Protein AF-A0AAD2D8G5-F1 (afdb_monomer)

Secondary structure (DSSP, 8-state):
---SSPPPPHHHHHHHHHHH--------PPPGGG-TTSHHHHHHHHHHHHHHHHHHHHGGGGT--SHHHHHHHHHHHHHHHHHHH-GGGGS--SSSPPPPHHHHHTT-HHHHHHHHHHHHHHHHHHHHHHHHHH--

Radius of gyration: 26.49 Å; Cα contacts (8 Å, |Δi|>4): 51; chains: 1; bounding box: 66×23×70 Å

Organism: Euplotes crassus (NCBI:txid5936)

Foldseek 3Di:
DPPPDDPDDPVRQVVCCVVPVDDPDDDDDDDQLLPPVHVNVVVVCVVQLVVLVVCLVCQVVVVHDNVVSVVSNVVSVVSVVCSVPPPCVVVDPDPDPDDDPVNVCVVPVVVVVVVVVVVVVVVVVVVVVVVVVVVD

pLDDT: mean 80.12, std 14.4, range [39.19, 96.5]

Nearest PDB structures (foldseek):
  8gym-assembly1_t5  TM=5.133E-01  e=7.106E-07  Tetrahymena thermophila SB210
  7tgh-assembly1_T5  TM=4.991E-01  e=1.029E-06  Tetrahymena thermophila
  8bqs-assembly1_BD  TM=5.149E-01  e=1.686E-06  Tetrahymena thermophila SB210
  5lcy-assembly1_C  TM=4.215E-01  e=2.045E+00  Salmonella enterica subsp. enterica serovar Typhimurium

Solvent-accessible surface area (backbone atoms only — not comparable to full-atom values): 8231 Å² total; per-residue (Å²): 134,83,65,98,60,80,79,77,52,76,68,57,47,54,50,48,29,70,76,68,70,56,71,80,88,73,84,82,74,77,61,55,61,79,32,85,91,34,71,51,18,55,63,63,46,46,60,57,50,52,51,24,51,50,46,40,68,46,19,67,84,68,77,40,79,43,60,69,26,50,49,54,57,53,46,54,60,50,51,48,53,50,58,69,69,33,74,67,66,73,70,56,94,56,97,62,81,84,76,51,71,69,66,55,30,72,77,35,65,68,57,34,52,52,49,52,51,53,51,55,53,50,53,52,51,50,52,51,53,52,54,57,61,73,77,106

Sequence (136 aa):
MNPLVTPMTPEEKAKFEAETGLVPYTPVKAPNYCNPNHISYHLFNLPIIAASLAGYYYAPKLHMPRTAFAVSLALVPIFYAVSLHHKEKRYTYDSGPRKTLEEHLEFYPITRRAWNRAVTIREAEIEEIKARKATT

Mean predicted aligned error: 13.36 Å

Structure (mmCIF, N/CA/C/O backbone):
data_AF-A0AAD2D8G5-F1
#
_entry.id   AF-A0AAD2D8G5-F1
#
loop_
_atom_site.group_PDB
_atom_site.id
_atom_site.type_symbol
_atom_site.label_atom_id
_atom_site.label_alt_id
_atom_site.label_comp_id
_atom_site.label_asym_id
_atom_site.label_entity_id
_atom_site.label_seq_id
_atom_site.pdbx_PDB_ins_code
_atom_site.Cartn_x
_atom_site.Cartn_y
_atom_site.Cartn_z
_atom_site.occupancy
_atom_site.B_iso_or_equiv
_atom_site.auth_seq_id
_atom_site.auth_comp_id
_atom_site.auth_asym_id
_atom_site.auth_atom_id
_atom_site.pdbx_PDB_model_num
ATOM 1 N N . MET A 1 1 ? -11.989 10.892 26.915 1.00 39.19 1 MET A N 1
ATOM 2 C CA . MET A 1 1 ? -11.986 9.468 27.310 1.00 39.19 1 MET A CA 1
ATOM 3 C C .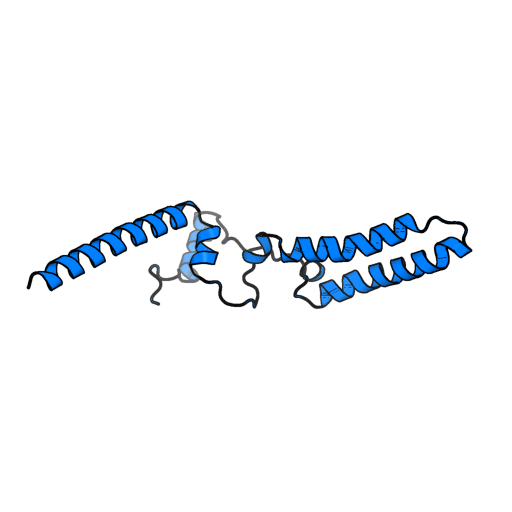 MET A 1 1 ? -10.894 9.292 28.343 1.00 39.19 1 MET A C 1
ATOM 5 O O . MET A 1 1 ? -9.746 9.563 28.022 1.00 39.19 1 MET A O 1
ATOM 9 N N . ASN A 1 2 ? -11.264 8.935 29.570 1.00 39.62 2 ASN A N 1
ATOM 10 C CA . ASN A 1 2 ? -10.312 8.593 30.623 1.00 39.62 2 ASN A CA 1
ATOM 11 C C . ASN A 1 2 ? -9.773 7.190 30.290 1.00 39.62 2 ASN A C 1
ATOM 13 O O . ASN A 1 2 ? -10.599 6.294 30.092 1.00 39.62 2 ASN A O 1
ATOM 17 N N . PRO A 1 3 ? -8.461 6.982 30.097 1.00 45.41 3 PRO A N 1
ATOM 18 C CA . PRO A 1 3 ? -7.963 5.652 29.785 1.00 45.41 3 PRO A CA 1
ATOM 19 C C . PRO A 1 3 ? -8.239 4.735 30.986 1.00 45.41 3 PRO A C 1
ATOM 21 O O . PRO A 1 3 ? -7.941 5.090 32.120 1.00 45.41 3 PRO A O 1
ATOM 24 N N . LEU A 1 4 ? -8.826 3.558 30.734 1.00 55.19 4 LEU A N 1
ATOM 25 C CA . LEU A 1 4 ? -9.137 2.539 31.755 1.00 55.19 4 LEU A CA 1
ATOM 26 C C . LEU A 1 4 ? -7.890 2.052 32.523 1.00 55.19 4 LEU A C 1
ATOM 28 O O . LEU A 1 4 ? -8.013 1.361 33.527 1.00 55.19 4 LEU A O 1
ATOM 32 N N . VAL A 1 5 ? -6.700 2.417 32.041 1.00 60.59 5 VAL A N 1
ATOM 33 C CA . VAL A 1 5 ? -5.399 2.168 32.654 1.00 60.59 5 VAL A CA 1
ATOM 34 C C . VAL A 1 5 ? -4.616 3.477 32.607 1.00 60.59 5 VAL A C 1
ATOM 36 O O . VAL A 1 5 ? -4.433 4.053 31.531 1.00 60.59 5 VAL A O 1
ATOM 39 N N . THR A 1 6 ? -4.152 3.958 33.757 1.00 74.81 6 THR A N 1
ATOM 40 C CA . THR A 1 6 ? -3.206 5.075 33.810 1.00 74.81 6 THR A CA 1
ATOM 41 C C . THR A 1 6 ? -1.901 4.644 33.140 1.00 74.81 6 THR A C 1
ATOM 43 O O . THR A 1 6 ? -1.346 3.611 33.522 1.00 74.81 6 THR A O 1
ATOM 46 N N . PRO A 1 7 ? -1.409 5.370 32.121 1.00 70.88 7 PRO A N 1
ATOM 47 C CA . PRO A 1 7 ? -0.150 5.017 31.481 1.00 70.88 7 PRO A CA 1
ATOM 48 C C . PRO A 1 7 ? 0.978 5.046 32.517 1.00 70.88 7 PRO A C 1
ATOM 50 O O . PRO A 1 7 ? 1.088 6.015 33.265 1.00 70.88 7 PRO A O 1
ATOM 53 N N . MET A 1 8 ? 1.801 3.991 32.544 1.00 76.44 8 MET A N 1
ATOM 54 C CA . MET A 1 8 ? 2.966 3.919 33.431 1.00 76.44 8 MET A CA 1
ATOM 55 C C . MET A 1 8 ? 3.853 5.146 33.254 1.00 76.44 8 MET A C 1
ATOM 57 O O . MET A 1 8 ? 4.127 5.580 32.124 1.00 76.44 8 MET A O 1
ATOM 61 N N . THR A 1 9 ? 4.327 5.660 34.381 1.00 85.19 9 THR A N 1
ATOM 62 C CA . THR A 1 9 ? 5.324 6.724 34.419 1.00 85.19 9 THR A CA 1
ATOM 63 C C . THR A 1 9 ? 6.640 6.246 33.785 1.00 85.19 9 THR A C 1
ATOM 65 O O . THR A 1 9 ? 6.898 5.040 33.705 1.00 85.19 9 THR A O 1
ATOM 68 N N . PRO A 1 10 ? 7.498 7.163 33.300 1.00 83.69 10 PRO A N 1
ATOM 69 C CA . PRO A 1 10 ? 8.797 6.792 32.732 1.00 83.69 10 PRO A CA 1
ATOM 70 C C . PRO A 1 10 ? 9.663 5.968 33.698 1.00 83.69 10 PRO A C 1
ATOM 72 O O . PRO A 1 10 ? 10.377 5.067 33.269 1.00 83.69 10 PRO A O 1
ATOM 75 N N . GLU A 1 11 ? 9.554 6.243 35.000 1.00 84.25 11 GLU A N 1
ATOM 76 C CA . GLU A 1 11 ? 10.295 5.550 36.059 1.00 84.25 11 GLU A CA 1
ATOM 77 C C . GLU A 1 11 ? 9.823 4.102 36.257 1.00 84.25 11 GLU A C 1
ATOM 79 O O . GLU A 1 11 ? 10.642 3.195 36.403 1.00 84.25 11 GLU A O 1
ATOM 84 N N . GLU A 1 12 ? 8.511 3.859 36.208 1.00 83.69 12 GLU A N 1
ATOM 85 C CA . GLU A 1 12 ? 7.933 2.510 36.297 1.00 83.69 12 GLU A CA 1
ATOM 86 C C . GLU A 1 12 ? 8.298 1.655 35.080 1.00 83.69 12 GLU A C 1
ATOM 88 O O . GLU A 1 12 ? 8.589 0.469 35.227 1.00 83.69 12 GLU A O 1
ATOM 93 N N . LYS A 1 13 ? 8.351 2.262 33.887 1.00 78.88 13 LYS A N 1
ATOM 94 C CA . LYS A 1 13 ? 8.804 1.574 32.669 1.00 78.88 13 LYS A CA 1
ATOM 95 C C . LYS A 1 13 ? 10.261 1.143 32.767 1.00 78.88 13 LYS A C 1
ATOM 97 O O . LYS A 1 13 ? 10.561 -0.006 32.471 1.00 78.88 13 LYS A O 1
ATOM 102 N N . ALA A 1 14 ? 11.143 2.029 33.232 1.00 83.75 14 ALA A N 1
ATOM 103 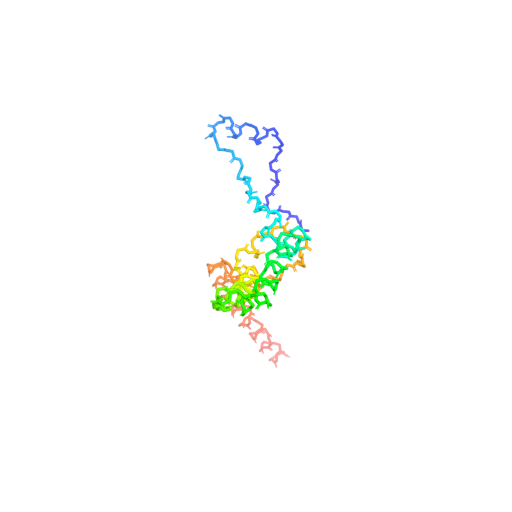C CA . ALA A 1 14 ? 12.561 1.714 33.387 1.00 83.75 14 ALA A CA 1
ATOM 104 C C . ALA A 1 14 ? 12.795 0.572 34.393 1.00 83.75 14 ALA A C 1
ATOM 106 O O . ALA A 1 14 ? 13.625 -0.302 34.151 1.00 83.75 14 ALA A O 1
ATOM 107 N N . LYS A 1 15 ? 12.033 0.537 35.497 1.00 84.50 15 LYS A N 1
ATOM 108 C CA . LYS A 1 15 ? 12.074 -0.582 36.454 1.00 84.50 15 LYS A CA 1
ATOM 109 C C . LYS A 1 15 ? 11.586 -1.887 35.832 1.00 84.50 15 LYS A C 1
ATOM 111 O O . LYS A 1 15 ? 12.261 -2.902 35.954 1.00 84.50 15 LYS A O 1
ATOM 116 N N . PHE A 1 16 ? 10.460 -1.854 35.124 1.00 79.06 16 PHE A N 1
ATOM 117 C CA . PHE A 1 16 ? 9.914 -3.033 34.455 1.00 79.06 16 PHE A CA 1
ATOM 118 C C . PHE A 1 16 ? 10.874 -3.594 33.395 1.00 79.06 16 PHE A C 1
ATOM 120 O O . PHE A 1 16 ? 11.077 -4.806 33.328 1.00 79.06 16 PHE A O 1
ATOM 127 N N . GLU A 1 17 ? 11.505 -2.724 32.604 1.00 83.81 17 GLU A N 1
ATOM 128 C CA . GLU A 1 17 ? 12.528 -3.100 31.622 1.00 83.81 17 GLU A CA 1
ATOM 129 C C . GLU A 1 17 ? 13.748 -3.748 32.295 1.00 83.81 17 GLU A C 1
ATOM 131 O O . GLU A 1 17 ? 14.235 -4.771 31.815 1.00 83.81 17 GLU A O 1
ATOM 136 N N . ALA A 1 18 ? 14.205 -3.211 33.432 1.00 84.38 18 ALA A N 1
ATOM 137 C CA . ALA A 1 18 ? 15.328 -3.764 34.188 1.00 84.38 18 ALA A CA 1
ATOM 138 C C . ALA A 1 18 ? 15.009 -5.119 34.851 1.00 84.38 18 ALA A C 1
ATOM 140 O O . ALA A 1 18 ? 15.874 -5.992 34.899 1.00 84.38 18 ALA A O 1
ATOM 141 N N . GLU A 1 19 ? 13.785 -5.309 35.350 1.00 85.62 19 GLU A N 1
ATOM 142 C CA . GLU A 1 19 ? 13.361 -6.537 36.039 1.00 85.62 19 GLU A CA 1
ATOM 143 C C . GLU A 1 19 ? 13.011 -7.677 35.073 1.00 85.62 19 GLU A C 1
ATOM 145 O O . GLU A 1 19 ? 13.294 -8.840 35.355 1.00 85.62 19 GLU A O 1
ATOM 150 N N . THR A 1 20 ? 12.387 -7.361 33.936 1.00 82.38 20 THR A N 1
ATOM 151 C CA . THR A 1 20 ? 11.872 -8.371 32.995 1.00 82.38 20 THR A CA 1
ATOM 152 C C . THR A 1 20 ? 12.743 -8.559 31.755 1.00 82.38 20 THR A C 1
ATOM 154 O O . THR A 1 20 ? 12.588 -9.555 31.049 1.00 82.38 20 THR A O 1
ATOM 157 N N . GLY A 1 21 ? 13.627 -7.603 31.447 1.00 83.12 21 GLY A N 1
ATOM 158 C CA . GLY A 1 21 ? 14.363 -7.550 30.181 1.00 83.12 21 GLY A CA 1
ATOM 159 C C . GLY A 1 21 ? 13.476 -7.288 28.955 1.00 83.12 21 GLY A C 1
ATOM 160 O O . GLY A 1 21 ? 13.960 -7.337 27.823 1.00 83.12 21 GLY A O 1
ATOM 161 N N . LEU A 1 22 ? 12.175 -7.034 29.149 1.00 73.00 22 LEU A N 1
ATOM 162 C CA . LEU A 1 22 ? 11.222 -6.804 28.070 1.00 73.00 22 LEU A CA 1
ATOM 163 C C . LEU A 1 22 ? 11.238 -5.330 27.673 1.00 73.00 22 LEU A C 1
ATOM 165 O O . LEU A 1 22 ? 10.741 -4.470 28.395 1.00 73.00 22 LEU A O 1
ATOM 169 N N . VAL A 1 23 ? 11.769 -5.053 26.485 1.00 73.69 23 VAL A N 1
ATOM 170 C CA . VAL A 1 23 ? 11.739 -3.717 25.885 1.00 73.69 23 VAL A CA 1
ATOM 171 C C . VAL A 1 23 ? 10.364 -3.482 25.245 1.00 73.69 23 VAL A C 1
ATOM 173 O O . VAL A 1 23 ? 9.839 -4.387 24.583 1.00 73.69 23 VAL A O 1
ATOM 176 N N . PRO A 1 24 ? 9.766 -2.284 25.386 1.00 69.88 24 PRO A N 1
ATOM 177 C CA . PRO A 1 24 ? 8.543 -1.931 24.688 1.00 69.88 24 PRO A CA 1
ATOM 178 C C . PRO A 1 24 ? 8.685 -2.183 23.190 1.00 69.88 24 PRO A C 1
ATOM 180 O O . PRO A 1 24 ? 9.651 -1.749 22.558 1.00 69.88 24 PRO A O 1
ATOM 183 N N . TYR A 1 25 ? 7.697 -2.863 22.610 1.00 66.56 25 TYR A N 1
ATOM 184 C CA . TYR A 1 25 ? 7.659 -3.072 21.171 1.00 66.56 25 TYR A CA 1
ATOM 185 C C . TYR A 1 25 ? 7.685 -1.719 20.453 1.00 66.56 25 TYR A C 1
ATOM 187 O O . TYR A 1 25 ? 6.749 -0.922 20.555 1.00 66.56 25 TYR A O 1
ATOM 195 N N . THR A 1 26 ? 8.763 -1.470 19.713 1.00 64.94 26 THR A N 1
ATOM 196 C CA . THR A 1 26 ? 8.868 -0.333 18.807 1.00 64.94 26 THR A CA 1
ATOM 197 C C . THR A 1 26 ? 8.464 -0.808 17.413 1.00 64.94 26 THR A C 1
ATOM 199 O O . THR A 1 26 ? 9.149 -1.646 16.823 1.00 64.94 26 THR A O 1
ATOM 202 N N . PRO A 1 27 ? 7.333 -0.336 16.861 1.00 67.19 27 PRO A N 1
ATOM 203 C CA . PRO A 1 27 ? 6.935 -0.735 15.522 1.00 67.19 27 PRO A CA 1
ATOM 204 C C . PRO A 1 27 ? 7.981 -0.252 14.516 1.00 67.19 27 PRO A C 1
ATOM 206 O O . PRO A 1 27 ? 8.206 0.951 14.361 1.00 67.19 27 PRO A O 1
ATOM 209 N N . VAL A 1 28 ? 8.609 -1.195 13.815 1.00 66.94 28 VAL A N 1
ATOM 210 C CA . VAL A 1 28 ? 9.507 -0.886 12.701 1.00 66.94 28 VAL A CA 1
ATOM 211 C C . VAL A 1 28 ? 8.647 -0.356 11.561 1.00 66.94 28 VAL A C 1
ATOM 213 O O . VAL A 1 28 ? 7.849 -1.084 10.971 1.00 66.94 28 VAL A O 1
ATOM 216 N N . LYS A 1 29 ? 8.776 0.938 11.262 1.00 68.12 29 LYS A N 1
ATOM 217 C CA . LYS A 1 29 ? 8.108 1.525 10.101 1.00 68.12 29 LYS A CA 1
ATOM 218 C C . LYS A 1 29 ? 8.805 1.045 8.833 1.00 68.12 29 LYS A C 1
ATOM 220 O O . LYS A 1 29 ? 10.031 1.091 8.739 1.00 68.12 29 LYS A O 1
ATOM 225 N N . ALA A 1 30 ? 8.018 0.613 7.851 1.00 71.31 30 ALA A N 1
ATOM 226 C CA . ALA A 1 30 ? 8.544 0.330 6.525 1.00 71.31 30 ALA A CA 1
ATOM 227 C C . ALA A 1 30 ? 9.208 1.596 5.943 1.00 71.31 30 ALA A C 1
ATOM 229 O O . ALA A 1 30 ? 8.728 2.705 6.201 1.00 71.31 30 ALA A O 1
ATOM 230 N N . PRO A 1 31 ? 10.281 1.460 5.146 1.00 80.25 31 PRO A N 1
ATOM 231 C CA . PRO A 1 31 ? 10.914 2.600 4.496 1.00 80.25 31 PRO A CA 1
ATOM 232 C C . PRO A 1 31 ? 9.921 3.395 3.641 1.00 80.25 31 PRO A C 1
ATOM 234 O O . PRO A 1 31 ? 9.055 2.822 2.978 1.00 80.25 31 PRO A O 1
ATOM 237 N N . ASN A 1 32 ? 10.081 4.719 3.586 1.00 80.75 32 ASN A N 1
ATOM 238 C CA . ASN A 1 32 ? 9.133 5.597 2.890 1.00 80.75 32 ASN A CA 1
ATOM 239 C C . ASN A 1 32 ? 9.011 5.301 1.383 1.00 80.75 32 ASN A C 1
ATOM 241 O O . ASN A 1 32 ? 7.969 5.560 0.788 1.00 80.75 32 ASN A O 1
ATOM 245 N N . TYR A 1 33 ? 10.041 4.741 0.737 1.00 77.50 33 TYR A N 1
ATOM 246 C CA . TYR A 1 33 ? 9.971 4.335 -0.675 1.00 77.50 33 TYR A CA 1
ATOM 247 C C . TYR A 1 33 ? 9.059 3.119 -0.916 1.00 77.50 33 TYR A C 1
ATOM 249 O O . TYR A 1 33 ? 8.699 2.859 -2.058 1.00 77.50 33 TYR A O 1
ATOM 257 N N . CYS A 1 34 ? 8.636 2.413 0.138 1.00 76.25 34 CYS A N 1
ATOM 258 C CA . CYS A 1 34 ? 7.611 1.365 0.094 1.00 76.25 34 CYS A CA 1
ATOM 259 C C . CYS A 1 34 ? 6.198 1.903 0.394 1.00 76.25 34 CYS A C 1
ATOM 261 O O . CYS A 1 34 ? 5.216 1.158 0.312 1.00 76.25 34 CYS A O 1
ATOM 263 N N . ASN A 1 35 ? 6.071 3.186 0.758 1.00 77.88 35 ASN A N 1
ATOM 264 C CA . ASN A 1 35 ? 4.799 3.804 1.109 1.00 77.88 35 ASN A CA 1
ATOM 265 C C . ASN A 1 35 ? 4.214 4.614 -0.078 1.00 77.88 35 ASN A C 1
ATOM 267 O O . ASN A 1 35 ? 4.639 5.747 -0.267 1.00 77.88 35 ASN A O 1
ATOM 271 N N . PRO A 1 36 ? 3.219 4.115 -0.842 1.00 77.94 36 PRO A N 1
ATOM 272 C CA . PRO A 1 36 ? 2.501 4.833 -1.899 1.00 77.94 36 PRO A CA 1
ATOM 273 C C . PRO A 1 36 ? 1.845 6.141 -1.463 1.00 77.94 36 PRO A C 1
ATOM 275 O O . PRO A 1 36 ? 1.494 6.928 -2.330 1.00 77.94 36 PRO A O 1
ATOM 278 N N . ASN A 1 37 ? 1.669 6.381 -0.160 1.00 78.62 37 ASN A N 1
ATOM 279 C CA . ASN A 1 37 ? 1.171 7.662 0.344 1.00 78.62 37 ASN A CA 1
ATOM 280 C C . ASN A 1 37 ? 2.293 8.703 0.500 1.00 78.62 37 ASN A C 1
ATOM 282 O O . ASN A 1 37 ? 2.018 9.878 0.723 1.00 78.62 37 ASN A O 1
ATOM 286 N N . HIS A 1 38 ? 3.560 8.288 0.408 1.00 82.88 38 HIS A N 1
ATOM 287 C CA . HIS A 1 38 ? 4.719 9.156 0.551 1.00 82.88 38 HIS A CA 1
ATOM 288 C C . HIS A 1 38 ? 5.341 9.463 -0.817 1.00 82.88 38 HIS A C 1
ATOM 290 O O . HIS A 1 38 ? 5.538 8.577 -1.649 1.00 82.88 38 HIS A O 1
ATOM 296 N N . ILE A 1 39 ? 5.739 10.719 -1.037 1.00 86.75 39 ILE A N 1
ATOM 297 C CA . ILE A 1 39 ? 6.293 11.181 -2.321 1.00 86.75 39 ILE A CA 1
ATOM 298 C C . ILE A 1 39 ? 7.516 10.371 -2.781 1.00 86.75 39 ILE A C 1
ATOM 300 O O . ILE A 1 39 ? 7.692 10.123 -3.973 1.00 86.75 39 ILE A O 1
ATOM 304 N N . SER A 1 40 ? 8.333 9.888 -1.841 1.00 87.00 40 SER A N 1
ATOM 305 C CA . SER A 1 40 ? 9.503 9.053 -2.146 1.00 87.00 40 SER A CA 1
ATOM 306 C C . SER A 1 40 ? 9.154 7.763 -2.884 1.00 87.00 40 SER A C 1
ATOM 308 O O . SER A 1 40 ? 9.973 7.294 -3.662 1.00 87.00 40 SER A O 1
ATOM 310 N N . TYR A 1 41 ? 7.966 7.188 -2.674 1.00 87.56 41 TYR A N 1
ATOM 311 C CA . TYR A 1 41 ? 7.523 6.018 -3.434 1.00 87.56 41 TYR A CA 1
ATOM 312 C C . TYR A 1 41 ? 7.352 6.359 -4.916 1.00 87.56 41 TYR A C 1
ATOM 314 O O . TYR A 1 41 ? 7.797 5.616 -5.789 1.00 87.56 41 TYR A O 1
ATOM 322 N N . HIS A 1 42 ? 6.746 7.508 -5.220 1.00 88.44 42 HIS A N 1
ATOM 323 C CA . HIS A 1 42 ? 6.578 7.952 -6.602 1.00 88.44 42 HIS A CA 1
ATOM 324 C C . HIS A 1 42 ? 7.922 8.292 -7.242 1.00 88.44 42 HIS A C 1
ATOM 326 O O . HIS A 1 42 ? 8.181 7.868 -8.364 1.00 88.44 42 HIS A O 1
ATOM 332 N N . LEU A 1 43 ? 8.803 8.975 -6.506 1.00 92.31 43 LEU A N 1
ATOM 333 C CA . LEU A 1 43 ? 10.153 9.293 -6.976 1.00 92.31 43 LEU A CA 1
ATOM 334 C C . LEU A 1 43 ? 11.002 8.039 -7.218 1.00 92.31 43 LEU A C 1
ATOM 336 O O . LEU A 1 43 ? 11.791 8.023 -8.155 1.00 92.31 43 LEU A O 1
ATOM 340 N N . PHE A 1 44 ? 10.817 6.984 -6.422 1.00 89.75 44 PHE A N 1
ATOM 341 C CA . PHE A 1 44 ? 11.499 5.706 -6.618 1.00 89.75 44 PHE A CA 1
ATOM 342 C C . PHE A 1 44 ? 10.994 4.956 -7.862 1.00 89.75 44 PHE A C 1
ATOM 344 O O . PHE A 1 44 ? 11.784 4.372 -8.598 1.00 89.75 44 PHE A O 1
ATOM 351 N N . ASN A 1 45 ? 9.686 5.002 -8.139 1.00 90.69 45 ASN A N 1
ATOM 352 C CA . ASN A 1 45 ? 9.091 4.309 -9.287 1.00 90.69 45 ASN A CA 1
ATOM 353 C C . ASN A 1 45 ? 9.215 5.075 -10.614 1.00 90.69 45 ASN A C 1
ATOM 355 O O . ASN A 1 45 ? 9.235 4.461 -11.680 1.00 90.69 45 ASN A O 1
ATOM 359 N N . LEU A 1 46 ? 9.325 6.404 -10.574 1.00 93.50 46 LEU A N 1
ATOM 360 C CA . LEU A 1 46 ? 9.471 7.253 -11.759 1.00 93.50 46 LEU A CA 1
ATOM 361 C C . LEU A 1 46 ? 10.620 6.830 -12.698 1.00 93.50 46 LEU A C 1
ATOM 363 O O . LEU A 1 46 ? 10.354 6.681 -13.893 1.00 93.50 46 LEU A O 1
ATOM 367 N N . PRO A 1 47 ? 11.860 6.570 -12.228 1.00 94.25 47 PRO A N 1
ATOM 368 C CA . PRO A 1 47 ? 12.934 6.107 -13.106 1.00 94.25 47 PRO A CA 1
ATOM 369 C C . PRO A 1 47 ? 12.649 4.728 -13.714 1.00 94.25 47 PRO A C 1
ATOM 371 O O . PRO A 1 47 ? 13.001 4.498 -14.868 1.00 94.25 47 PRO A O 1
ATOM 374 N N . ILE A 1 48 ? 11.965 3.832 -12.994 1.00 91.88 48 ILE A N 1
ATOM 375 C CA . ILE A 1 48 ? 11.588 2.501 -13.499 1.00 91.88 48 ILE A CA 1
ATOM 376 C C . ILE A 1 48 ? 10.608 2.641 -14.666 1.00 91.88 48 ILE A C 1
ATOM 378 O O . ILE A 1 48 ? 10.794 2.021 -15.717 1.00 91.88 48 ILE A O 1
ATOM 382 N N . ILE A 1 49 ? 9.590 3.492 -14.512 1.00 94.25 49 ILE A N 1
ATOM 383 C CA . ILE A 1 49 ? 8.610 3.774 -15.567 1.00 94.25 49 ILE A CA 1
ATOM 384 C C . ILE A 1 49 ? 9.301 4.429 -16.766 1.00 94.25 49 ILE A C 1
ATOM 386 O O . ILE A 1 49 ? 9.111 3.982 -17.895 1.00 94.25 49 ILE A O 1
ATOM 390 N N . ALA A 1 50 ? 10.133 5.448 -16.534 1.00 95.56 50 ALA A N 1
ATOM 391 C CA . ALA A 1 50 ? 10.842 6.158 -17.596 1.00 95.56 50 ALA A CA 1
ATOM 392 C C . ALA A 1 50 ? 11.769 5.227 -18.395 1.00 95.56 50 ALA A C 1
ATOM 394 O O . ALA A 1 50 ? 11.716 5.210 -19.626 1.00 95.56 50 ALA A O 1
ATOM 395 N N . ALA A 1 51 ? 12.560 4.397 -17.707 1.00 95.12 51 ALA A N 1
ATOM 396 C CA . ALA A 1 51 ? 13.427 3.407 -18.340 1.00 95.12 51 ALA A CA 1
ATOM 397 C C . ALA A 1 51 ? 12.619 2.357 -19.115 1.00 95.12 51 ALA A C 1
ATOM 399 O O . ALA A 1 51 ? 12.995 1.983 -20.226 1.00 95.12 51 ALA A O 1
ATOM 400 N N . SER A 1 52 ? 11.479 1.921 -18.574 1.00 94.88 52 SER A N 1
ATOM 401 C CA . SER A 1 52 ? 10.620 0.939 -19.239 1.00 94.88 52 SER A CA 1
ATOM 402 C C . SER A 1 52 ? 9.940 1.517 -20.484 1.00 94.88 52 SER A C 1
ATOM 404 O O . SER A 1 52 ? 9.880 0.840 -21.505 1.00 94.88 52 SER A O 1
ATOM 406 N N . LEU A 1 53 ? 9.491 2.777 -20.455 1.00 96.06 53 LEU A N 1
ATOM 407 C CA . LEU A 1 53 ? 8.940 3.466 -21.630 1.00 96.06 53 LEU A CA 1
ATOM 408 C C . LEU A 1 53 ? 9.997 3.669 -22.717 1.00 96.06 53 LEU A C 1
ATOM 410 O O . LEU A 1 53 ? 9.736 3.386 -23.888 1.00 96.06 53 LEU A O 1
ATOM 414 N N . ALA A 1 54 ? 11.197 4.115 -22.334 1.00 96.06 54 ALA A N 1
ATOM 415 C CA . ALA A 1 54 ? 12.312 4.251 -23.261 1.00 96.06 54 ALA A CA 1
ATOM 416 C C . ALA A 1 54 ? 12.650 2.891 -23.892 1.00 96.06 54 ALA A C 1
ATOM 418 O O . ALA A 1 54 ? 12.662 2.762 -25.115 1.00 96.06 54 ALA A O 1
ATOM 419 N N . GLY A 1 55 ? 12.823 1.852 -23.073 1.00 94.62 55 GLY A N 1
ATOM 420 C CA . GLY A 1 55 ? 13.074 0.493 -23.542 1.00 94.62 55 GLY A CA 1
ATOM 421 C C . GLY A 1 55 ? 11.981 -0.021 -24.479 1.00 94.62 55 GLY A C 1
ATOM 422 O O . GLY A 1 55 ? 12.283 -0.534 -25.552 1.00 94.62 55 GLY A O 1
ATOM 423 N N . TYR A 1 56 ? 10.709 0.204 -24.151 1.00 95.00 56 TYR A N 1
ATOM 424 C CA . TYR A 1 56 ? 9.580 -0.178 -25.000 1.00 95.00 56 TYR A CA 1
ATOM 425 C C . TYR A 1 56 ? 9.604 0.516 -26.376 1.00 95.00 56 TYR A C 1
ATOM 427 O O . TYR A 1 56 ? 9.330 -0.114 -27.405 1.00 95.00 56 TYR A O 1
ATOM 435 N N . TYR A 1 57 ? 9.961 1.805 -26.412 1.00 95.69 57 TYR A N 1
ATOM 436 C CA . TYR A 1 57 ? 10.046 2.592 -27.643 1.00 95.69 57 TYR A CA 1
ATOM 437 C C . TYR A 1 57 ? 11.254 2.208 -28.515 1.00 95.69 57 TYR A C 1
ATOM 439 O O . TYR A 1 57 ? 11.128 2.125 -29.741 1.00 95.69 57 TYR A O 1
ATOM 447 N N . TYR A 1 58 ? 12.411 1.941 -27.901 1.00 96.50 58 TYR A N 1
ATOM 448 C CA . TYR A 1 58 ? 13.656 1.623 -28.611 1.00 96.50 58 TYR A CA 1
ATOM 449 C C . TYR A 1 58 ? 13.829 0.134 -28.948 1.00 96.50 58 TYR A C 1
ATOM 451 O O . TYR A 1 58 ? 14.479 -0.169 -29.945 1.00 96.50 58 TYR A O 1
ATOM 459 N N . ALA A 1 59 ? 13.198 -0.788 -28.216 1.00 95.88 59 ALA A N 1
ATOM 460 C CA . ALA A 1 59 ? 13.241 -2.234 -28.468 1.00 95.88 59 ALA A CA 1
ATOM 461 C C . ALA A 1 59 ? 13.082 -2.656 -29.948 1.00 95.88 59 ALA A C 1
ATOM 463 O O . ALA A 1 59 ? 13.944 -3.385 -30.436 1.00 95.88 59 ALA A O 1
ATOM 464 N N . PRO A 1 60 ? 12.074 -2.188 -30.718 1.00 93.81 60 PRO A N 1
ATOM 465 C CA . PRO A 1 60 ? 11.932 -2.568 -32.130 1.00 93.81 60 PRO A CA 1
ATOM 466 C C . PRO A 1 60 ? 13.096 -2.081 -33.004 1.00 93.81 60 PRO A C 1
ATOM 468 O O . PRO A 1 60 ? 13.448 -2.749 -33.969 1.00 93.81 60 PRO A O 1
ATOM 471 N N . LYS A 1 61 ? 13.703 -0.932 -32.667 1.00 94.88 61 LYS A N 1
ATOM 472 C CA . LYS A 1 61 ? 14.841 -0.356 -33.401 1.00 94.88 61 LYS A CA 1
ATOM 473 C C . LYS A 1 61 ? 16.128 -1.150 -33.162 1.00 94.88 61 LYS A C 1
ATOM 475 O O . LYS A 1 61 ? 17.048 -1.067 -33.960 1.00 94.88 61 LYS A O 1
ATOM 480 N N . LEU A 1 62 ? 16.172 -1.912 -32.070 1.00 94.50 62 LEU A N 1
ATOM 481 C CA . LEU A 1 62 ? 17.280 -2.779 -31.674 1.00 94.50 62 LEU A CA 1
ATOM 482 C C . LEU A 1 62 ? 16.985 -4.265 -31.938 1.00 94.50 6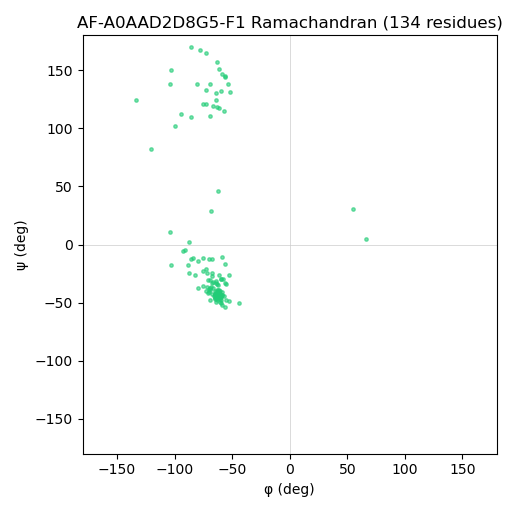2 LEU A C 1
ATOM 484 O O . LEU A 1 62 ? 17.715 -5.121 -31.452 1.00 94.50 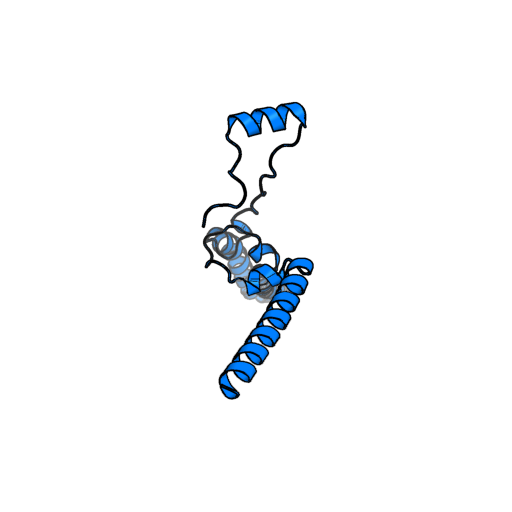62 LEU A O 1
ATOM 488 N N . HIS A 1 63 ? 15.909 -4.585 -32.668 1.00 93.50 63 HIS A N 1
ATOM 489 C CA . HIS A 1 63 ? 15.457 -5.960 -32.924 1.00 93.50 63 HIS A CA 1
ATOM 490 C C . HIS A 1 63 ? 15.219 -6.796 -31.651 1.00 93.50 63 HIS A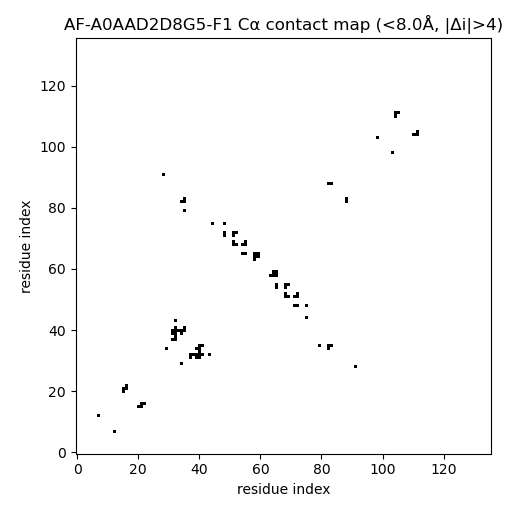 C 1
ATOM 492 O O . HIS A 1 63 ? 15.354 -8.018 -31.656 1.00 93.50 63 HIS A O 1
ATOM 498 N N . MET A 1 64 ? 14.825 -6.141 -30.557 1.00 92.94 64 MET A N 1
ATOM 499 C CA . MET A 1 64 ? 14.496 -6.780 -29.285 1.00 92.94 64 MET A CA 1
ATOM 500 C C . MET A 1 64 ? 12.976 -6.863 -29.072 1.00 92.94 64 MET A C 1
ATOM 502 O O . MET A 1 64 ? 12.227 -5.982 -29.511 1.00 92.94 64 MET A O 1
ATOM 506 N N . PRO A 1 65 ? 12.486 -7.885 -28.348 1.00 93.06 65 PRO A N 1
ATOM 507 C CA . PRO A 1 65 ? 11.078 -7.981 -27.992 1.00 93.06 65 PRO A CA 1
ATOM 508 C C . PRO A 1 65 ? 10.680 -6.898 -26.976 1.00 93.06 65 PRO A C 1
ATOM 510 O O . PRO A 1 65 ? 11.374 -6.640 -25.994 1.00 93.06 65 PRO A O 1
ATOM 513 N N . ARG A 1 66 ? 9.503 -6.292 -27.172 1.00 94.38 66 ARG A N 1
ATOM 514 C CA . ARG A 1 66 ? 8.937 -5.270 -26.265 1.00 94.38 66 ARG A CA 1
ATOM 515 C C . ARG A 1 66 ? 8.356 -5.840 -24.965 1.00 94.38 66 ARG A C 1
ATOM 517 O O . ARG A 1 66 ? 8.022 -5.081 -24.057 1.00 94.38 66 ARG A O 1
ATOM 524 N N . THR A 1 67 ? 8.192 -7.159 -24.886 1.00 93.12 67 THR A N 1
ATOM 525 C CA . THR A 1 67 ? 7.434 -7.850 -23.831 1.00 93.12 67 THR A CA 1
ATOM 526 C C . THR A 1 67 ? 7.991 -7.586 -22.438 1.00 93.12 67 THR A C 1
ATOM 528 O O . THR A 1 67 ? 7.219 -7.264 -21.543 1.00 93.12 67 THR A O 1
ATOM 531 N N . ALA A 1 68 ? 9.313 -7.629 -22.255 1.00 89.81 68 ALA A N 1
ATOM 532 C CA .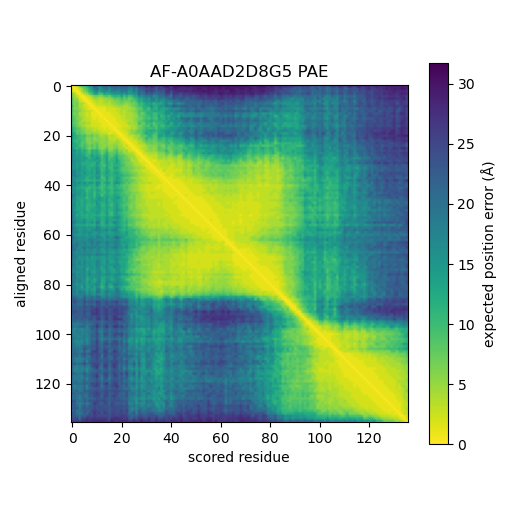 ALA A 1 68 ? 9.942 -7.375 -20.957 1.00 89.81 68 ALA A CA 1
ATOM 533 C C . ALA A 1 68 ? 9.612 -5.970 -20.414 1.00 89.81 68 ALA A C 1
ATOM 535 O O . ALA A 1 68 ? 9.244 -5.812 -19.249 1.00 89.81 68 ALA A O 1
ATOM 536 N N . PHE A 1 69 ? 9.660 -4.952 -21.277 1.00 93.81 69 PHE A N 1
ATOM 537 C CA . PHE A 1 69 ? 9.341 -3.572 -20.909 1.00 93.81 69 PHE A CA 1
ATOM 538 C C . PHE A 1 69 ? 7.843 -3.360 -20.667 1.00 93.81 69 PHE A C 1
ATOM 540 O O . PHE A 1 69 ? 7.466 -2.636 -19.748 1.00 93.81 69 PHE A O 1
ATOM 547 N N . ALA A 1 70 ? 6.986 -4.023 -21.449 1.00 93.31 70 ALA A N 1
ATOM 548 C CA . ALA A 1 70 ? 5.539 -3.992 -21.251 1.00 93.31 70 ALA A CA 1
ATOM 549 C C . ALA A 1 70 ? 5.128 -4.631 -19.916 1.00 93.31 70 ALA A C 1
ATOM 551 O O . ALA A 1 70 ? 4.301 -4.075 -19.197 1.00 93.31 70 ALA A O 1
ATOM 552 N N . VAL A 1 71 ? 5.741 -5.764 -19.557 1.00 93.94 71 VAL A N 1
ATOM 553 C CA . VAL A 1 71 ? 5.516 -6.428 -18.265 1.00 93.94 71 VAL A CA 1
ATOM 554 C C . VAL A 1 71 ? 5.963 -5.523 -17.121 1.00 93.94 71 VAL A C 1
ATOM 556 O O . VAL A 1 71 ? 5.197 -5.322 -16.187 1.00 93.94 71 VAL A O 1
ATOM 559 N N . SER A 1 72 ? 7.147 -4.911 -17.219 1.00 92.31 72 SER A N 1
ATOM 560 C CA . SER A 1 72 ? 7.617 -3.928 -16.232 1.00 92.31 72 SER A CA 1
ATOM 561 C C . SER A 1 72 ? 6.614 -2.778 -16.046 1.00 92.31 72 SER A C 1
ATOM 563 O O . SER A 1 72 ? 6.214 -2.478 -14.922 1.00 92.31 72 SER A O 1
ATOM 565 N N . LEU A 1 73 ? 6.118 -2.195 -17.147 1.00 93.31 73 LEU A N 1
ATOM 566 C CA . LEU A 1 73 ? 5.116 -1.121 -17.110 1.00 93.31 73 LEU A CA 1
ATOM 567 C C . LEU A 1 73 ? 3.785 -1.549 -16.490 1.00 93.31 73 LEU A C 1
ATOM 569 O O . LEU A 1 73 ? 3.153 -0.738 -15.822 1.00 93.31 73 LEU A O 1
ATOM 573 N N . ALA A 1 74 ? 3.362 -2.797 -16.694 1.00 93.62 74 ALA A N 1
ATOM 574 C CA . ALA A 1 74 ? 2.143 -3.332 -16.097 1.00 93.62 74 ALA A CA 1
ATOM 575 C C . ALA A 1 74 ? 2.320 -3.662 -14.606 1.00 93.62 74 ALA A C 1
ATOM 577 O O . ALA A 1 74 ? 1.399 -3.468 -13.814 1.00 93.62 74 ALA A O 1
ATOM 578 N N . LEU A 1 75 ? 3.501 -4.131 -14.197 1.00 92.56 75 LEU A N 1
ATOM 579 C CA . LEU A 1 75 ? 3.762 -4.526 -12.815 1.00 92.56 75 LEU A CA 1
ATOM 580 C C . LEU A 1 75 ? 3.780 -3.335 -11.855 1.00 92.56 75 LEU A C 1
ATOM 582 O O . LEU A 1 75 ? 3.278 -3.467 -10.744 1.00 92.56 75 LEU A O 1
ATOM 586 N N . VAL A 1 76 ? 4.283 -2.167 -12.263 1.00 87.88 76 VAL A N 1
ATOM 587 C CA . VAL A 1 76 ? 4.313 -0.973 -11.396 1.00 87.88 76 VAL A CA 1
ATOM 588 C C . VAL A 1 76 ? 2.917 -0.583 -10.857 1.00 87.88 76 VAL A C 1
ATOM 590 O O . VAL A 1 76 ? 2.767 -0.509 -9.635 1.00 87.88 76 VAL A O 1
ATOM 593 N N . PRO A 1 77 ? 1.865 -0.387 -11.683 1.00 85.31 77 PRO A N 1
ATOM 594 C CA . PRO A 1 77 ? 0.524 -0.081 -11.183 1.00 85.31 77 PRO A CA 1
ATOM 595 C C . PRO A 1 77 ? -0.138 -1.266 -10.465 1.00 85.31 77 PRO A C 1
ATOM 597 O O . PRO A 1 77 ? -0.901 -1.048 -9.525 1.00 85.31 77 PRO A O 1
ATOM 600 N N . ILE A 1 78 ? 0.167 -2.513 -10.845 1.00 88.38 78 ILE A N 1
ATOM 601 C CA . ILE A 1 78 ? -0.333 -3.700 -10.132 1.00 88.38 78 ILE A CA 1
ATOM 602 C C . ILE A 1 78 ? 0.224 -3.730 -8.707 1.00 88.38 78 ILE A C 1
ATOM 604 O O . ILE A 1 78 ? -0.541 -3.842 -7.751 1.00 88.38 78 ILE A O 1
ATOM 608 N N . PHE A 1 79 ? 1.536 -3.569 -8.534 1.00 84.25 79 PHE A N 1
ATOM 609 C CA . PHE A 1 79 ? 2.156 -3.528 -7.212 1.00 84.25 79 PHE A CA 1
ATOM 610 C C . PHE A 1 79 ? 1.737 -2.291 -6.420 1.00 84.25 79 PHE A C 1
ATOM 612 O O . PHE A 1 79 ? 1.571 -2.388 -5.205 1.00 84.25 79 PHE A O 1
ATOM 619 N N . TYR A 1 80 ? 1.478 -1.157 -7.076 1.00 83.94 80 TYR A N 1
ATOM 620 C CA . TYR A 1 80 ? 0.846 -0.006 -6.433 1.00 83.94 80 TYR A CA 1
ATOM 621 C C . TYR A 1 80 ? -0.531 -0.367 -5.865 1.00 83.94 80 TYR A C 1
ATOM 623 O O . TYR A 1 80 ? -0.766 -0.180 -4.669 1.00 83.94 80 TYR A O 1
ATOM 631 N N . ALA A 1 81 ? -1.407 -0.964 -6.677 1.00 82.00 81 ALA A N 1
ATOM 632 C CA . ALA A 1 81 ? -2.741 -1.383 -6.259 1.00 82.00 81 ALA A CA 1
ATOM 633 C C . ALA A 1 81 ? -2.692 -2.419 -5.127 1.00 82.00 81 ALA A C 1
ATOM 635 O O . ALA A 1 81 ? -3.394 -2.265 -4.126 1.00 82.00 81 ALA A O 1
ATOM 636 N N . VAL A 1 82 ? -1.819 -3.425 -5.234 1.00 81.31 82 VAL A N 1
ATOM 637 C CA . VAL A 1 82 ? -1.576 -4.407 -4.167 1.00 81.31 82 VAL A CA 1
ATOM 638 C C . VAL A 1 82 ? -1.099 -3.705 -2.899 1.00 81.31 82 VAL A C 1
ATOM 640 O O . VAL A 1 82 ? -1.606 -3.994 -1.821 1.00 81.31 82 VAL A O 1
ATOM 643 N N . SER A 1 83 ? -0.188 -2.736 -3.010 1.00 74.44 83 SER A N 1
ATOM 644 C CA . SER A 1 83 ? 0.347 -2.018 -1.854 1.00 74.44 83 SER A CA 1
ATOM 645 C C . SER A 1 83 ? -0.696 -1.134 -1.159 1.00 74.44 83 SER A C 1
ATOM 647 O O . SER A 1 83 ? -0.629 -0.988 0.061 1.00 74.44 83 SER A O 1
ATOM 649 N N . LEU A 1 84 ? -1.655 -0.557 -1.891 1.00 70.81 84 LEU A N 1
ATOM 650 C CA . LEU A 1 84 ? -2.769 0.212 -1.323 1.00 70.81 84 LEU A CA 1
ATOM 651 C C . LEU A 1 84 ? -3.777 -0.687 -0.602 1.00 70.81 84 LEU A C 1
ATOM 653 O O . LEU A 1 84 ? -4.238 -0.356 0.486 1.00 70.81 84 LEU A O 1
ATOM 657 N N . HIS A 1 85 ? -4.094 -1.839 -1.195 1.00 69.12 85 HIS A N 1
ATOM 658 C CA . HIS A 1 85 ? -5.068 -2.787 -0.649 1.00 69.12 85 HIS A CA 1
ATOM 659 C C . HIS A 1 85 ? -4.443 -3.787 0.325 1.00 69.12 85 HIS A C 1
ATOM 661 O O . HIS A 1 85 ? -5.132 -4.669 0.848 1.00 69.12 85 HIS A O 1
ATOM 667 N N . HIS A 1 86 ? -3.142 -3.666 0.593 1.00 66.44 86 HIS A N 1
ATOM 668 C CA . HIS A 1 86 ? -2.477 -4.539 1.535 1.00 66.44 86 HIS A CA 1
ATOM 669 C C . HIS A 1 86 ? -3.023 -4.260 2.934 1.00 66.44 86 HIS A C 1
ATOM 671 O O . HIS A 1 86 ? -2.913 -3.146 3.452 1.00 66.44 86 HIS A O 1
ATOM 677 N N . LYS A 1 87 ? -3.620 -5.289 3.549 1.00 53.91 87 LYS A N 1
ATOM 678 C CA . LYS A 1 87 ? -4.260 -5.200 4.869 1.00 53.91 87 LYS A CA 1
ATOM 679 C C . LYS A 1 87 ? -3.326 -4.606 5.929 1.00 53.91 87 LYS A C 1
ATOM 681 O O . LYS A 1 87 ? -3.810 -3.955 6.850 1.00 53.91 87 LYS A O 1
ATOM 686 N N . GLU A 1 88 ? -2.010 -4.747 5.758 1.00 54.16 88 GLU A N 1
ATOM 687 C CA . GLU A 1 88 ? -1.018 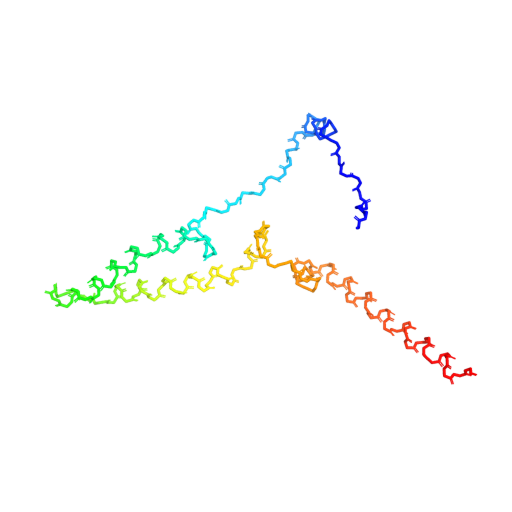-4.229 6.697 1.00 54.16 88 GLU A CA 1
ATOM 688 C C . GLU A 1 88 ? -0.842 -2.707 6.708 1.00 54.16 88 GLU A C 1
ATOM 690 O O . GLU A 1 88 ? -0.512 -2.151 7.753 1.00 54.16 88 GLU A O 1
ATOM 695 N N . LYS A 1 89 ? -1.172 -1.990 5.624 1.00 52.56 89 LYS A N 1
ATOM 696 C CA . LYS A 1 89 ? -1.233 -0.515 5.653 1.00 52.56 89 LYS A CA 1
ATOM 697 C C . LYS A 1 89 ? -2.357 0.031 6.521 1.00 52.56 89 LYS A C 1
ATOM 699 O O . LYS A 1 89 ? -2.384 1.213 6.849 1.00 52.56 89 LYS A O 1
ATOM 704 N N . ARG A 1 90 ? -3.291 -0.825 6.931 1.00 50.00 90 ARG A N 1
ATOM 705 C CA . ARG A 1 90 ? -4.263 -0.464 7.955 1.00 50.00 90 ARG A CA 1
ATOM 706 C C . ARG A 1 90 ? -3.640 -0.579 9.359 1.00 50.00 90 ARG A C 1
ATOM 708 O O . ARG A 1 90 ? -4.211 -0.023 10.281 1.00 50.00 90 ARG A O 1
ATOM 715 N N . TYR A 1 91 ? -2.487 -1.217 9.573 1.00 47.00 91 TYR A N 1
ATOM 716 C CA . TYR A 1 91 ? -1.806 -1.215 10.883 1.00 47.00 91 TYR A CA 1
ATOM 717 C C . TYR A 1 91 ? -0.898 -0.002 11.106 1.00 47.00 91 TYR A C 1
ATOM 719 O O . TYR A 1 91 ? -0.472 0.242 12.234 1.00 47.00 91 TYR A O 1
ATOM 727 N N . THR A 1 92 ? -0.600 0.782 10.068 1.00 47.69 92 THR A N 1
ATOM 728 C CA . THR A 1 92 ? 0.212 1.987 10.227 1.00 47.69 92 THR A CA 1
ATOM 729 C C . THR A 1 92 ? -0.575 3.091 10.927 1.00 47.69 92 THR A C 1
ATOM 731 O O . THR A 1 92 ? -1.587 3.569 10.419 1.00 47.69 92 THR A O 1
ATOM 734 N N . TYR A 1 93 ? -0.045 3.525 12.074 1.00 48.09 93 TYR A N 1
ATOM 735 C CA . TYR A 1 93 ? -0.287 4.811 12.743 1.00 48.09 93 TYR A CA 1
ATOM 736 C C . TYR A 1 93 ? 0.172 5.998 11.867 1.00 48.09 93 TYR A C 1
ATOM 738 O O . TYR A 1 93 ? 0.923 6.862 12.318 1.00 48.09 93 TYR A O 1
ATOM 746 N N . ASP A 1 94 ? -0.171 5.983 10.581 1.00 48.91 94 ASP A N 1
ATOM 747 C CA . ASP A 1 94 ? 0.103 7.080 9.656 1.00 48.91 94 ASP A CA 1
ATOM 748 C C . ASP A 1 94 ? -1.020 8.122 9.733 1.00 48.91 94 ASP A C 1
ATOM 750 O O . ASP A 1 94 ? -2.070 7.880 10.333 1.00 48.91 94 ASP A O 1
ATOM 754 N N . SER A 1 95 ? -0.815 9.281 9.105 1.00 50.47 95 SER A N 1
ATOM 755 C CA . SER A 1 95 ? -1.736 10.432 9.054 1.00 50.47 95 SER A CA 1
ATOM 756 C C . SER A 1 95 ? -3.031 10.197 8.250 1.00 50.47 95 SER A C 1
ATOM 758 O O . SER A 1 95 ? -3.591 11.126 7.668 1.00 50.47 95 SER A O 1
ATOM 760 N N . GLY A 1 96 ? -3.510 8.954 8.188 1.00 53.84 96 GLY A N 1
ATOM 761 C CA . GLY A 1 96 ? -4.789 8.609 7.579 1.00 53.84 96 GLY A CA 1
ATOM 762 C C . GLY A 1 96 ? -5.985 9.054 8.432 1.00 53.84 96 GLY A C 1
ATOM 763 O O . GLY A 1 96 ? -5.830 9.364 9.618 1.00 53.84 96 GLY A O 1
ATOM 764 N N . PRO A 1 97 ? -7.199 9.077 7.851 1.00 57.59 97 PRO A N 1
ATOM 765 C CA . PRO A 1 97 ? -8.414 9.347 8.605 1.00 57.59 97 PRO A CA 1
ATOM 766 C C . PRO A 1 97 ? -8.557 8.354 9.762 1.00 57.59 97 PRO A C 1
ATOM 768 O O . PRO A 1 97 ? -8.195 7.178 9.660 1.00 57.59 97 PRO A O 1
ATOM 771 N N . ARG A 1 98 ? -9.082 8.845 10.887 1.00 58.72 98 ARG A N 1
ATOM 772 C CA . ARG A 1 98 ? -9.336 8.028 12.073 1.00 58.72 98 ARG A CA 1
ATOM 773 C C . ARG A 1 98 ? -10.344 6.946 11.693 1.00 58.72 98 ARG A C 1
ATOM 775 O O . ARG A 1 98 ? -11.465 7.265 11.308 1.00 58.72 98 ARG A O 1
ATOM 782 N N . LYS A 1 99 ? -9.924 5.689 11.779 1.00 68.00 99 LYS A N 1
ATOM 783 C CA . LYS A 1 99 ? -10.760 4.545 11.420 1.00 68.00 99 LYS A CA 1
ATOM 784 C C . LYS A 1 99 ? -12.017 4.454 12.283 1.00 68.00 99 LYS A C 1
ATOM 786 O O . LYS A 1 99 ? -11.998 4.847 13.455 1.00 68.00 99 LYS A O 1
ATOM 791 N N . THR A 1 100 ? -13.082 3.884 11.727 1.00 75.56 100 THR A N 1
ATOM 792 C CA . THR A 1 100 ? -14.320 3.633 12.480 1.00 75.56 100 THR A CA 1
ATOM 793 C C . THR A 1 100 ? -14.197 2.405 13.384 1.00 75.56 100 THR A C 1
ATOM 795 O O . THR A 1 100 ? -13.262 1.605 13.281 1.00 75.56 100 THR A O 1
ATOM 798 N N . LEU A 1 101 ? -15.152 2.241 14.303 1.00 78.88 101 LEU A N 1
ATOM 799 C CA . LEU A 1 101 ? -15.198 1.078 15.185 1.00 78.88 101 LEU A CA 1
ATOM 800 C C . LEU A 1 101 ? -15.367 -0.224 14.389 1.00 78.88 101 LEU A C 1
ATOM 802 O O . LEU A 1 101 ? -14.695 -1.206 14.697 1.00 78.88 101 LEU A O 1
ATOM 806 N N . GLU A 1 102 ? -16.212 -0.241 13.355 1.00 77.19 102 GLU A N 1
ATOM 807 C CA . GLU A 1 102 ? -16.417 -1.426 12.515 1.00 77.19 102 GLU A CA 1
ATOM 808 C C . GLU A 1 102 ? -15.119 -1.839 11.825 1.00 77.19 102 GLU A C 1
ATOM 810 O O . GLU A 1 102 ? -14.758 -3.016 11.855 1.00 77.19 102 GLU A O 1
ATOM 815 N N . GLU A 1 103 ? -14.381 -0.867 11.282 1.00 72.00 103 GLU A N 1
ATOM 816 C CA . GLU A 1 103 ? -13.074 -1.097 10.673 1.00 72.00 103 GLU A CA 1
ATOM 817 C C . GLU A 1 103 ? -12.080 -1.664 11.688 1.00 72.00 103 GLU A C 1
ATOM 819 O O . GLU A 1 103 ? -11.327 -2.575 11.362 1.00 72.00 103 GLU A O 1
ATOM 824 N N . HIS A 1 104 ? -12.084 -1.182 12.935 1.00 70.44 104 HIS A N 1
ATOM 825 C CA . HIS A 1 104 ? -11.264 -1.757 14.004 1.00 70.44 104 HIS A CA 1
ATOM 826 C C . HIS A 1 104 ? -11.658 -3.207 14.316 1.00 70.44 104 HIS A C 1
ATOM 828 O O . HIS A 1 104 ? -10.784 -4.060 14.480 1.00 70.44 104 HIS A O 1
ATOM 834 N N . LEU A 1 105 ? -12.956 -3.506 14.370 1.00 76.00 105 LEU A N 1
ATOM 835 C CA . LEU A 1 105 ? -13.466 -4.842 14.678 1.00 76.00 105 LEU A CA 1
ATOM 836 C C . LEU A 1 105 ? -13.142 -5.865 13.579 1.00 76.00 105 LEU A C 1
ATOM 838 O O . LEU A 1 105 ? -13.018 -7.050 13.883 1.00 76.00 105 LEU A O 1
ATOM 842 N N . GLU A 1 106 ? -12.926 -5.457 12.323 1.00 69.06 106 GLU A N 1
ATOM 843 C CA . GLU A 1 106 ? -12.477 -6.380 11.265 1.00 69.06 106 GLU A CA 1
ATOM 844 C C . GLU A 1 106 ? -11.151 -7.081 11.593 1.00 69.06 106 GLU A C 1
ATOM 846 O O . GLU A 1 106 ? -10.936 -8.216 11.164 1.00 69.06 106 GLU A O 1
ATOM 851 N N . PHE A 1 107 ? -10.282 -6.435 12.373 1.00 64.56 107 PHE A N 1
ATOM 852 C CA . PHE A 1 107 ? -8.956 -6.956 12.718 1.00 64.56 107 PHE A CA 1
ATOM 853 C C . PHE A 1 107 ? -8.945 -7.840 13.961 1.00 64.56 107 PHE A C 1
ATOM 855 O O . PHE A 1 107 ? -8.003 -8.603 14.165 1.00 64.56 107 PHE A O 1
ATOM 862 N N . TYR A 1 108 ? -9.984 -7.757 14.786 1.00 75.75 108 TYR A N 1
ATOM 863 C CA . TYR A 1 108 ? -10.069 -8.466 16.053 1.00 75.75 108 TYR A CA 1
ATOM 864 C C . TYR A 1 108 ? -11.303 -9.378 16.030 1.00 75.75 108 TYR A C 1
ATOM 866 O O . TYR A 1 108 ? -12.362 -9.026 16.550 1.00 75.75 108 TYR A O 1
ATOM 874 N N . PRO A 1 109 ? -11.209 -10.582 15.439 1.00 72.31 109 PRO A N 1
ATOM 875 C CA . PRO A 1 109 ? -12.371 -11.446 15.226 1.00 72.31 109 PRO A CA 1
ATOM 876 C C . PRO A 1 109 ? -13.079 -11.835 16.530 1.00 72.31 109 PRO A C 1
ATOM 878 O O . PRO A 1 109 ? -14.291 -12.041 16.537 1.00 72.31 109 PRO A O 1
ATOM 881 N N . ILE A 1 110 ? -12.343 -11.911 17.641 1.00 74.75 110 ILE A N 1
ATOM 882 C CA . ILE A 1 110 ? -12.904 -12.191 18.967 1.00 74.75 110 ILE A CA 1
ATOM 883 C C . ILE A 1 110 ? -13.739 -11.004 19.456 1.00 74.75 110 ILE A C 1
ATOM 885 O O . ILE A 1 110 ? -14.886 -11.193 19.862 1.00 74.75 110 ILE A O 1
ATOM 889 N N . THR A 1 111 ? -13.214 -9.779 19.368 1.00 79.06 111 THR A N 1
ATOM 890 C CA . THR A 1 111 ? -13.966 -8.593 19.796 1.00 79.06 111 THR A CA 1
ATOM 891 C C . THR A 1 111 ? -15.109 -8.277 18.840 1.00 79.06 111 THR A C 1
ATOM 893 O O . THR A 1 111 ? -16.157 -7.861 19.312 1.00 79.06 111 THR A O 1
ATOM 896 N N . ARG A 1 112 ? -14.999 -8.577 17.538 1.00 81.62 112 ARG A N 1
ATOM 897 C CA . ARG A 1 112 ? -16.127 -8.497 16.591 1.00 81.62 112 ARG A CA 1
ATOM 898 C C . ARG A 1 112 ? -17.272 -9.416 16.986 1.00 81.62 112 ARG A C 1
ATOM 900 O O . ARG A 1 112 ? -18.424 -9.001 16.982 1.00 81.62 112 ARG A O 1
ATOM 907 N N . ARG A 1 113 ? -16.971 -10.661 17.366 1.00 82.81 113 ARG A N 1
ATOM 908 C CA . ARG A 1 113 ? -17.996 -11.589 17.868 1.00 82.81 113 ARG A CA 1
ATOM 909 C C . ARG A 1 113 ? -18.625 -11.081 19.162 1.00 82.81 113 ARG A C 1
ATOM 911 O O . ARG A 1 113 ? -19.840 -11.158 19.300 1.00 82.81 113 ARG A O 1
ATOM 918 N N . ALA A 1 114 ? -17.821 -10.568 20.092 1.00 85.00 114 ALA A N 1
ATOM 919 C CA . ALA A 1 114 ? -18.324 -9.998 21.340 1.00 85.00 114 ALA A CA 1
ATOM 920 C C . ALA A 1 114 ? -19.209 -8.764 21.093 1.00 85.00 114 ALA A C 1
ATOM 922 O O . ALA A 1 114 ? -20.290 -8.667 21.664 1.00 85.00 114 ALA A O 1
ATOM 923 N N . TRP A 1 115 ? -18.792 -7.875 20.189 1.00 88.75 115 TRP A N 1
ATOM 924 C CA . TRP A 1 115 ? -19.550 -6.698 19.773 1.00 88.75 115 TRP A CA 1
ATOM 925 C C . TRP A 1 115 ? -20.889 -7.080 19.150 1.00 88.75 115 TRP A C 1
ATOM 927 O O . TRP A 1 115 ? -21.926 -6.603 19.595 1.00 88.75 115 TRP A O 1
ATOM 937 N N . ASN A 1 116 ? -20.888 -8.011 18.194 1.00 90.56 116 ASN A N 1
ATOM 938 C CA . ASN A 1 116 ? -22.120 -8.481 17.565 1.00 90.56 116 ASN A CA 1
ATOM 939 C C . ASN A 1 116 ? -23.090 -9.072 18.597 1.00 90.56 116 ASN A C 1
ATOM 941 O O . ASN A 1 116 ? -24.281 -8.792 18.544 1.00 90.56 116 ASN A O 1
ATOM 945 N N . ARG A 1 117 ? -22.584 -9.838 19.576 1.00 89.81 117 ARG A N 1
ATOM 946 C CA . ARG A 1 117 ? -23.406 -10.350 20.684 1.00 89.81 117 ARG A CA 1
ATOM 947 C C . ARG A 1 117 ? -23.993 -9.218 21.529 1.00 89.81 117 ARG A C 1
ATOM 949 O O . ARG A 1 117 ? -25.179 -9.247 21.844 1.00 89.81 117 ARG A O 1
ATOM 956 N N . ALA A 1 118 ? -23.190 -8.216 21.875 1.00 90.19 118 ALA A N 1
ATOM 957 C CA . ALA A 1 118 ? -23.656 -7.070 22.651 1.00 90.19 118 ALA A CA 1
ATOM 958 C C . ALA A 1 118 ? -24.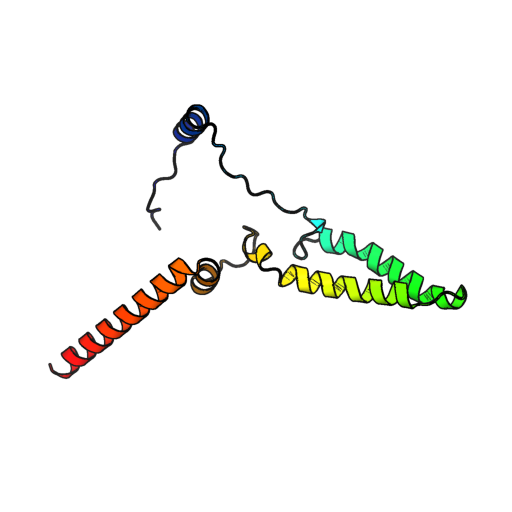752 -6.283 21.910 1.00 90.19 118 ALA A C 1
ATOM 960 O O . ALA A 1 118 ? -25.761 -5.936 22.517 1.00 90.19 118 ALA A O 1
ATOM 961 N N . VAL A 1 119 ? -24.592 -6.072 20.599 1.00 91.88 119 VAL A N 1
ATOM 962 C CA . VAL A 1 119 ? -25.609 -5.435 19.748 1.00 91.88 119 VAL A CA 1
ATOM 963 C C . VAL A 1 119 ? -26.909 -6.238 19.766 1.00 91.88 119 VAL A C 1
ATOM 965 O O . VAL A 1 119 ? -27.955 -5.669 20.058 1.00 91.88 119 VAL A O 1
ATOM 968 N N . THR A 1 120 ? -26.846 -7.561 19.577 1.00 95.19 120 THR A N 1
ATOM 969 C CA . THR A 1 120 ? -28.056 -8.404 19.594 1.00 95.19 120 THR A CA 1
ATOM 970 C C . THR A 1 120 ? -28.793 -8.376 20.934 1.00 95.19 120 THR A C 1
ATOM 972 O O . THR A 1 120 ? -30.020 -8.333 20.961 1.00 95.19 120 THR A O 1
ATOM 975 N N . ILE A 1 121 ? -28.063 -8.360 22.054 1.00 94.50 121 ILE A N 1
ATOM 976 C CA . ILE A 1 121 ? -28.668 -8.254 23.390 1.00 94.50 121 ILE A CA 1
ATOM 977 C C . ILE A 1 121 ? -29.346 -6.891 23.541 1.00 94.50 121 ILE A C 1
ATOM 979 O O . ILE A 1 121 ? -30.483 -6.806 23.995 1.00 94.50 121 ILE A O 1
ATOM 983 N N . ARG A 1 122 ? -28.671 -5.822 23.108 1.00 90.94 122 ARG A N 1
ATOM 984 C CA . ARG A 1 122 ? -29.193 -4.462 23.215 1.00 90.94 122 ARG A CA 1
ATOM 985 C C . ARG A 1 122 ? -30.457 -4.247 22.386 1.00 90.94 122 ARG A C 1
ATOM 987 O O . ARG A 1 122 ? -31.374 -3.570 22.841 1.00 90.94 122 ARG A O 1
ATOM 994 N N . GLU A 1 123 ? -30.507 -4.797 21.180 1.00 95.62 123 GLU A N 1
ATOM 995 C CA . GLU A 1 123 ? -31.695 -4.735 20.327 1.00 95.62 123 GLU A CA 1
ATOM 996 C C . GLU A 1 123 ? -32.882 -5.451 20.981 1.00 95.62 123 GLU A C 1
ATOM 998 O O . GLU A 1 123 ? -33.974 -4.888 21.031 1.00 95.62 123 GLU A O 1
ATOM 1003 N N . ALA A 1 124 ? -32.653 -6.627 21.576 1.00 93.12 124 ALA A N 1
ATOM 1004 C CA . ALA A 1 124 ? -33.685 -7.351 22.315 1.00 93.12 124 ALA A CA 1
ATOM 1005 C C . ALA A 1 124 ? -34.224 -6.546 23.515 1.00 93.12 124 ALA A C 1
ATOM 1007 O O . ALA A 1 124 ? -35.438 -6.446 23.689 1.00 93.12 124 ALA A O 1
ATOM 1008 N N . GLU A 1 125 ? -33.344 -5.910 24.299 1.00 93.50 125 GLU A N 1
ATOM 1009 C CA . GLU A 1 125 ? -33.748 -5.033 25.412 1.00 93.50 125 GLU A CA 1
ATOM 1010 C C . GLU A 1 125 ? -34.600 -3.848 24.937 1.00 93.50 125 GLU A C 1
ATOM 1012 O O . GLU A 1 125 ? -35.587 -3.477 25.574 1.00 93.50 125 GLU A O 1
ATOM 1017 N N . ILE A 1 126 ? -34.218 -3.224 23.819 1.00 94.12 126 ILE A N 1
ATOM 1018 C CA . ILE A 1 126 ? -34.939 -2.074 23.264 1.00 94.12 126 ILE A CA 1
ATOM 1019 C C . ILE A 1 126 ? -36.347 -2.482 22.823 1.00 94.12 126 ILE A C 1
ATOM 1021 O O . ILE A 1 126 ? -37.298 -1.746 23.095 1.00 94.12 126 ILE A O 1
ATOM 1025 N N . GLU A 1 127 ? -36.493 -3.634 22.171 1.00 94.69 127 GLU A N 1
ATOM 1026 C CA . GLU A 1 127 ? -37.801 -4.154 21.766 1.00 94.69 127 GLU A CA 1
ATOM 1027 C C . GLU A 1 127 ? -38.679 -4.497 22.979 1.00 94.69 127 GLU A C 1
ATOM 1029 O O . GLU A 1 127 ? -39.854 -4.127 23.007 1.00 94.69 127 GLU A O 1
ATOM 1034 N N . GLU A 1 128 ? -38.113 -5.085 24.038 1.00 93.38 128 GLU A N 1
ATOM 1035 C CA . GLU A 1 128 ? -38.841 -5.342 25.289 1.00 93.38 128 GLU A CA 1
ATOM 1036 C C . GLU A 1 128 ? -39.332 -4.039 25.948 1.00 93.38 128 GLU A C 1
ATOM 1038 O O . GLU A 1 128 ? -40.480 -3.939 26.391 1.00 93.38 128 GLU A O 1
ATOM 1043 N N . ILE A 1 129 ? -38.491 -2.998 25.973 1.00 93.19 129 ILE A N 1
ATOM 1044 C CA . ILE A 1 129 ? -38.858 -1.681 26.513 1.00 93.19 129 ILE A CA 1
ATOM 1045 C C . ILE A 1 129 ? -39.971 -1.032 25.681 1.00 93.19 129 ILE A C 1
ATOM 1047 O O . ILE A 1 129 ? -40.899 -0.452 26.251 1.00 93.19 129 ILE A O 1
ATOM 1051 N N . LYS A 1 130 ? -39.899 -1.111 24.346 1.00 93.56 130 LYS A N 1
ATOM 1052 C CA . LYS A 1 130 ? -40.958 -0.601 23.460 1.00 93.56 130 LYS A CA 1
ATOM 1053 C C . LYS A 1 130 ? -42.276 -1.330 23.701 1.00 93.56 130 LYS A C 1
ATOM 1055 O O . LYS A 1 130 ? -43.303 -0.669 23.831 1.00 93.56 130 LYS A O 1
ATOM 1060 N N . ALA A 1 131 ? -42.238 -2.657 23.821 1.00 90.38 131 ALA A N 1
ATOM 1061 C CA . ALA A 1 131 ? -43.418 -3.468 24.095 1.00 90.38 131 ALA A CA 1
ATOM 1062 C C . ALA A 1 131 ? -44.077 -3.077 25.427 1.00 90.38 131 ALA 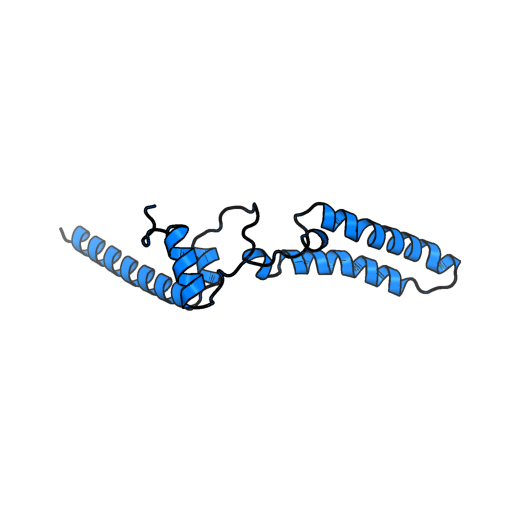A C 1
ATOM 1064 O O . ALA A 1 131 ? -45.284 -2.852 25.465 1.00 90.38 131 ALA A O 1
ATOM 1065 N N . ARG A 1 132 ? -43.286 -2.887 26.494 1.00 88.69 132 ARG A N 1
ATOM 1066 C CA . ARG A 1 132 ? -43.801 -2.428 27.799 1.00 88.69 132 ARG A CA 1
ATOM 1067 C C . ARG A 1 132 ? -44.444 -1.044 27.731 1.00 88.69 132 ARG A C 1
ATOM 1069 O O . ARG A 1 132 ? -45.507 -0.839 28.312 1.00 88.69 132 ARG A O 1
ATOM 1076 N N . LYS A 1 133 ? -43.826 -0.104 27.010 1.00 85.81 133 LYS A N 1
ATOM 1077 C CA . LYS A 1 133 ? -44.376 1.248 26.822 1.00 85.81 133 LYS A CA 1
ATOM 1078 C C . LYS A 1 133 ? -45.649 1.270 25.977 1.00 85.81 133 LYS A C 1
ATOM 1080 O O . LYS A 1 133 ? -46.441 2.177 26.154 1.00 85.81 133 LYS A O 1
ATOM 1085 N N . ALA A 1 134 ? -45.844 0.310 25.075 1.00 78.75 134 ALA A N 1
ATOM 1086 C CA . ALA A 1 134 ? -47.067 0.208 24.278 1.00 78.75 134 ALA A CA 1
ATOM 1087 C C . ALA A 1 134 ? -48.264 -0.339 25.080 1.00 78.75 134 ALA A C 1
ATOM 1089 O O . ALA A 1 134 ? -49.408 -0.103 24.708 1.00 78.75 134 ALA A O 1
ATOM 1090 N N . THR A 1 135 ? -48.006 -1.074 26.166 1.00 71.69 135 THR A N 1
ATOM 1091 C CA . THR A 1 135 ? -49.037 -1.613 27.071 1.00 71.69 135 THR A CA 1
ATOM 1092 C C . THR A 1 135 ? -49.402 -0.695 28.242 1.00 71.69 135 THR A C 1
ATOM 1094 O O . THR A 1 135 ? -50.293 -1.054 29.009 1.00 71.69 135 THR A O 1
ATOM 1097 N N . THR A 1 136 ? -48.719 0.445 28.407 1.00 55.22 136 THR A N 1
ATOM 1098 C CA . THR A 1 136 ? -49.015 1.449 29.452 1.00 55.22 136 THR A CA 1
ATOM 1099 C C . THR A 1 136 ? -49.685 2.663 28.830 1.00 55.22 136 THR A C 1
ATOM 1101 O O . THR A 1 136 ? -50.633 3.185 29.451 1.00 55.22 136 THR A O 1
#